Protein AF-A0A1C6G6H5-F1 (afdb_monomer)

Mean predicted aligned error: 4.64 Å

Structure (mmCIF, N/CA/C/O backbone):
data_AF-A0A1C6G6H5-F1
#
_entry.id   AF-A0A1C6G6H5-F1
#
loop_
_atom_site.group_PDB
_atom_site.id
_atom_site.type_symbol
_atom_site.label_atom_id
_atom_site.label_alt_id
_atom_site.label_comp_id
_atom_site.label_asym_id
_atom_site.label_entity_id
_atom_site.label_seq_id
_atom_site.pdbx_PDB_ins_code
_atom_site.Cartn_x
_atom_site.Cartn_y
_atom_site.Cartn_z
_atom_site.occupancy
_atom_site.B_iso_or_equiv
_atom_site.auth_seq_id
_atom_site.auth_comp_id
_atom_site.auth_asym_id
_atom_site.auth_atom_id
_atom_site.pdbx_PDB_model_num
ATOM 1 N N . MET A 1 1 ? 4.194 -2.066 -32.440 1.00 45.31 1 MET A N 1
ATOM 2 C CA . MET A 1 1 ? 4.220 -2.736 -31.124 1.00 45.31 1 MET A CA 1
ATOM 3 C C . MET A 1 1 ? 4.953 -1.819 -30.165 1.00 45.31 1 MET A C 1
ATOM 5 O O . MET A 1 1 ? 6.140 -1.583 -30.357 1.00 45.31 1 MET A O 1
ATOM 9 N N . GLU A 1 2 ? 4.248 -1.225 -29.212 1.00 65.50 2 GLU A N 1
ATOM 10 C CA . GLU A 1 2 ? 4.870 -0.386 -28.190 1.00 65.50 2 GLU A CA 1
ATOM 11 C C . GLU A 1 2 ? 5.571 -1.285 -27.162 1.00 65.50 2 GLU A C 1
ATOM 13 O O . GLU A 1 2 ? 4.954 -2.182 -26.584 1.00 65.50 2 GLU A O 1
ATOM 18 N N . HIS A 1 3 ? 6.881 -1.111 -26.993 1.00 72.50 3 HIS A N 1
ATOM 19 C CA . HIS A 1 3 ? 7.668 -1.896 -26.045 1.00 72.50 3 HIS A CA 1
ATOM 20 C C . HIS A 1 3 ? 7.577 -1.234 -24.668 1.00 72.50 3 HIS A C 1
ATOM 22 O O . HIS A 1 3 ? 8.148 -0.161 -24.463 1.00 72.50 3 HIS A O 1
ATOM 28 N N . ARG A 1 4 ? 6.879 -1.866 -23.713 1.00 76.94 4 ARG A N 1
ATOM 29 C CA . ARG A 1 4 ? 6.895 -1.418 -22.311 1.00 76.94 4 ARG A CA 1
ATOM 30 C C . ARG A 1 4 ? 8.317 -1.545 -21.767 1.00 76.94 4 ARG A C 1
ATOM 32 O O . ARG A 1 4 ? 8.892 -2.633 -21.803 1.00 76.94 4 ARG A O 1
ATOM 39 N N . ARG A 1 5 ? 8.880 -0.438 -21.282 1.00 85.88 5 ARG A N 1
ATOM 40 C CA . ARG A 1 5 ? 10.222 -0.401 -20.685 1.00 85.88 5 ARG A CA 1
ATOM 41 C C . ARG A 1 5 ? 10.137 -0.641 -19.174 1.00 85.88 5 ARG A C 1
ATOM 43 O O . ARG A 1 5 ? 9.203 -0.122 -18.559 1.00 85.88 5 ARG A O 1
ATOM 50 N N . PRO A 1 6 ? 11.080 -1.392 -18.577 1.00 87.06 6 PRO A N 1
ATOM 51 C CA . PRO A 1 6 ? 11.155 -1.525 -17.127 1.00 87.06 6 PRO A CA 1
ATOM 52 C C . PRO A 1 6 ? 11.360 -0.159 -16.464 1.00 87.06 6 PRO A C 1
ATOM 54 O O . PRO A 1 6 ? 12.134 0.663 -16.949 1.00 87.06 6 PRO A O 1
ATOM 57 N N . GLN A 1 7 ? 10.646 0.0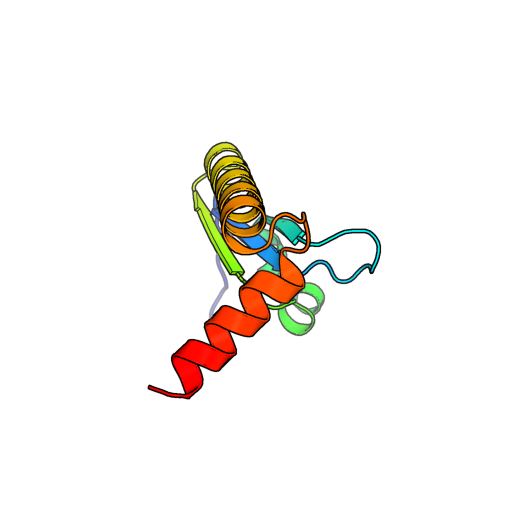55 -15.362 1.00 89.56 7 GLN A N 1
ATOM 58 C CA . GLN A 1 7 ? 10.760 1.199 -14.466 1.00 89.56 7 GLN A CA 1
ATOM 59 C C . GLN A 1 7 ? 11.356 0.702 -13.149 1.00 89.56 7 GLN A C 1
ATOM 61 O O . GLN A 1 7 ? 10.678 0.071 -12.334 1.00 89.56 7 GLN A O 1
ATOM 66 N N . TYR A 1 8 ? 12.655 0.926 -12.973 1.00 89.19 8 TYR A N 1
ATOM 67 C CA . TYR A 1 8 ? 13.354 0.602 -11.733 1.00 89.19 8 TYR A CA 1
ATOM 68 C C . TYR A 1 8 ? 13.053 1.646 -10.668 1.00 89.19 8 TYR A C 1
ATOM 70 O O . TYR A 1 8 ? 12.713 2.778 -10.989 1.00 89.19 8 TYR A O 1
ATOM 78 N N . GLU A 1 9 ? 13.139 1.230 -9.406 1.00 93.81 9 GLU A N 1
ATOM 79 C CA . GLU A 1 9 ? 12.896 2.082 -8.236 1.00 93.81 9 GLU A CA 1
ATOM 80 C C . GLU A 1 9 ? 11.482 2.667 -8.138 1.00 93.81 9 GLU A C 1
ATOM 82 O O . GLU A 1 9 ? 11.180 3.324 -7.160 1.00 93.81 9 GLU A O 1
ATOM 87 N N . VAL A 1 10 ? 10.569 2.369 -9.060 1.00 96.50 10 VAL A N 1
ATOM 88 C CA . VAL A 1 10 ? 9.165 2.770 -8.940 1.00 96.50 10 VAL A CA 1
ATOM 89 C C . VAL A 1 10 ? 8.367 1.657 -8.268 1.00 96.50 10 VAL A C 1
ATOM 91 O O . VAL A 1 10 ? 8.395 0.500 -8.704 1.00 96.50 10 VAL A O 1
ATOM 94 N N . TYR A 1 11 ? 7.621 2.017 -7.229 1.00 97.81 11 TYR A N 1
ATOM 95 C CA . TYR A 1 11 ? 6.761 1.124 -6.462 1.00 97.81 11 TYR A CA 1
ATOM 96 C C . TYR A 1 11 ? 5.312 1.595 -6.532 1.00 97.81 11 TYR A C 1
ATOM 98 O O . TYR A 1 11 ? 5.027 2.790 -6.526 1.00 97.81 11 TYR A O 1
ATOM 106 N N . LEU A 1 12 ? 4.396 0.638 -6.607 1.00 97.19 12 LEU A N 1
ATOM 107 C CA . LEU A 1 12 ? 2.957 0.842 -6.589 1.00 97.19 12 LEU A CA 1
ATOM 108 C C . LEU A 1 12 ? 2.424 0.342 -5.253 1.00 97.19 12 LEU A C 1
ATOM 110 O O . LEU A 1 12 ? 2.760 -0.764 -4.823 1.00 97.19 12 LEU A O 1
ATOM 114 N N . ILE A 1 13 ? 1.576 1.146 -4.627 1.00 97.81 13 ILE A N 1
ATOM 115 C CA . ILE A 1 13 ? 0.786 0.753 -3.469 1.00 97.81 13 ILE A CA 1
ATOM 116 C C . ILE A 1 13 ? -0.585 0.361 -4.001 1.00 97.81 13 ILE A C 1
ATOM 118 O O . ILE A 1 13 ? -1.262 1.165 -4.639 1.00 97.81 13 ILE A O 1
ATOM 122 N N . THR A 1 14 ? -0.978 -0.883 -3.765 1.00 96.94 14 THR A N 1
ATOM 123 C CA . THR A 1 14 ? -2.230 -1.454 -4.272 1.00 96.94 14 THR A CA 1
ATOM 124 C C . THR A 1 14 ? -3.078 -1.996 -3.133 1.00 96.94 14 THR A C 1
ATOM 126 O O . THR A 1 14 ? -2.546 -2.308 -2.066 1.00 96.94 14 THR A O 1
ATOM 129 N N . LEU A 1 15 ? -4.386 -2.142 -3.350 1.00 96.19 15 LEU A N 1
ATOM 130 C CA . LEU A 1 15 ? -5.206 -2.958 -2.455 1.00 96.19 15 LEU A CA 1
ATOM 131 C C . LEU A 1 15 ? -4.734 -4.411 -2.513 1.00 96.19 15 LEU A C 1
ATOM 133 O O . LEU A 1 15 ? -4.600 -4.985 -3.593 1.00 96.19 15 LEU A O 1
ATOM 137 N N . ALA A 1 16 ? -4.528 -5.030 -1.352 1.00 94.94 16 ALA A N 1
ATOM 138 C CA . ALA A 1 16 ? -4.148 -6.436 -1.324 1.00 94.94 16 ALA A CA 1
ATOM 139 C C . ALA A 1 16 ? -5.283 -7.311 -1.892 1.00 94.94 16 ALA A C 1
ATOM 141 O O . ALA A 1 16 ? -6.468 -7.014 -1.702 1.00 94.94 16 ALA A O 1
ATOM 142 N N . GLN A 1 17 ? -4.951 -8.411 -2.567 1.00 90.25 17 GLN A N 1
ATOM 143 C CA . GLN A 1 17 ? -5.981 -9.352 -3.052 1.00 90.25 17 GLN A CA 1
ATOM 144 C C . GLN A 1 17 ? -6.374 -10.382 -1.996 1.00 90.25 17 GLN A C 1
ATOM 146 O O . GLN A 1 17 ? -7.455 -10.965 -2.057 1.00 90.25 17 GLN A O 1
ATOM 151 N N . ASN A 1 18 ? -5.491 -10.612 -1.029 1.00 90.69 18 ASN A N 1
ATOM 152 C CA . ASN A 1 18 ? -5.755 -11.491 0.097 1.00 90.69 18 ASN A CA 1
ATOM 153 C C . ASN A 1 18 ? -6.519 -10.728 1.202 1.00 90.69 18 ASN A C 1
ATOM 155 O O . ASN A 1 18 ? -6.311 -9.522 1.363 1.00 90.69 18 ASN A O 1
ATOM 159 N N . PRO A 1 19 ? -7.399 -11.407 1.958 1.00 88.12 19 PRO A N 1
ATOM 160 C CA . PRO A 1 19 ? -8.216 -10.769 2.990 1.00 88.12 19 PRO A CA 1
ATOM 161 C C . PRO A 1 19 ? -7.431 -10.409 4.260 1.00 88.12 19 PRO A C 1
ATOM 163 O O . PRO A 1 19 ? -7.895 -9.583 5.039 1.00 88.12 19 PRO A O 1
ATOM 166 N N . GLU A 1 20 ? -6.269 -11.027 4.485 1.00 92.50 20 GLU A N 1
ATOM 167 C CA . GLU A 1 20 ? -5.452 -10.807 5.686 1.00 92.50 20 GLU A CA 1
ATOM 168 C C 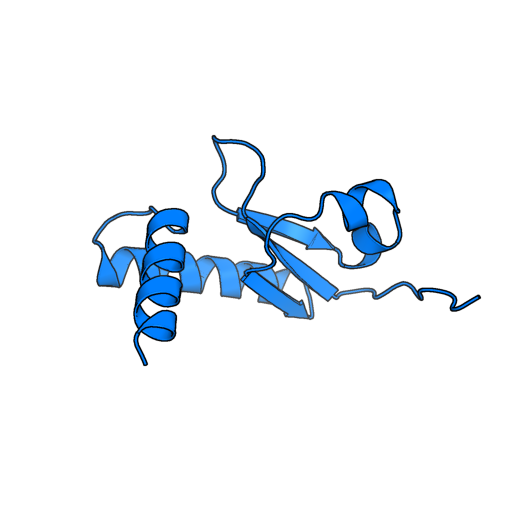. GLU A 1 20 ? -4.734 -9.455 5.645 1.00 92.50 20 GLU A C 1
ATOM 170 O O . GLU A 1 20 ? -4.625 -8.766 6.659 1.00 92.50 20 GLU A O 1
ATOM 175 N N . ASN A 1 21 ? -4.282 -9.051 4.457 1.00 94.88 21 ASN A N 1
ATOM 176 C CA . ASN A 1 21 ? -3.598 -7.788 4.240 1.00 94.88 21 ASN A CA 1
ATOM 177 C C . ASN A 1 21 ? -4.555 -6.716 3.713 1.00 94.88 21 ASN A C 1
ATOM 179 O O . ASN A 1 21 ? -5.557 -6.980 3.044 1.00 94.88 21 ASN A O 1
ATOM 183 N N . GLN A 1 22 ? -4.218 -5.458 3.981 1.00 95.50 22 GLN A N 1
ATOM 184 C CA . GLN A 1 22 ? -4.973 -4.313 3.467 1.00 95.50 22 GLN A CA 1
ATOM 185 C C . GLN A 1 22 ? -4.357 -3.734 2.196 1.00 95.50 22 GLN A C 1
ATOM 187 O O . GLN A 1 22 ? -5.082 -3.438 1.247 1.00 95.50 22 GLN A O 1
ATOM 192 N N . LEU A 1 23 ? -3.027 -3.636 2.162 1.00 97.12 23 LEU A N 1
ATOM 193 C CA . LEU A 1 23 ? -2.256 -3.062 1.065 1.00 97.12 23 LEU A CA 1
ATOM 194 C C . LEU A 1 23 ? -1.101 -3.986 0.673 1.00 97.12 23 LEU A C 1
ATOM 196 O O . LEU A 1 23 ? -0.589 -4.737 1.503 1.00 97.12 23 LEU A O 1
ATOM 200 N N . GLU A 1 24 ? -0.664 -3.882 -0.577 1.00 96.31 24 GLU A N 1
ATOM 201 C CA . GLU A 1 24 ? 0.540 -4.523 -1.105 1.00 96.31 24 GLU A CA 1
ATOM 202 C C . GLU A 1 24 ? 1.434 -3.476 -1.783 1.00 96.31 24 GLU A C 1
ATOM 204 O O . GLU A 1 24 ? 0.956 -2.671 -2.587 1.00 96.31 24 GLU A O 1
ATOM 209 N N . ILE A 1 25 ? 2.736 -3.507 -1.475 1.00 97.00 25 ILE A N 1
ATOM 210 C CA . ILE A 1 25 ? 3.761 -2.730 -2.181 1.00 97.00 25 ILE A CA 1
ATOM 211 C C . ILE A 1 25 ? 4.378 -3.634 -3.247 1.00 97.00 25 ILE A C 1
ATOM 213 O O . ILE A 1 25 ? 5.037 -4.623 -2.926 1.00 97.00 25 ILE A O 1
ATOM 217 N N . ILE A 1 26 ? 4.199 -3.281 -4.516 1.00 95.50 26 ILE A N 1
ATOM 218 C CA . ILE A 1 26 ? 4.734 -4.039 -5.650 1.00 95.50 26 ILE A CA 1
ATOM 219 C C . ILE A 1 26 ? 5.606 -3.147 -6.527 1.00 95.50 26 ILE A C 1
ATOM 221 O O . ILE A 1 26 ? 5.311 -1.977 -6.744 1.00 95.50 26 ILE A O 1
ATOM 225 N N . GLY A 1 27 ? 6.698 -3.686 -7.064 1.00 96.12 27 GLY A N 1
ATOM 226 C CA . GLY A 1 27 ? 7.516 -2.946 -8.028 1.00 96.12 27 GLY A CA 1
ATOM 227 C C . GLY A 1 27 ? 6.758 -2.730 -9.342 1.00 96.12 27 GLY A C 1
ATOM 228 O O . GLY A 1 27 ? 6.163 -3.672 -9.870 1.00 96.12 27 GL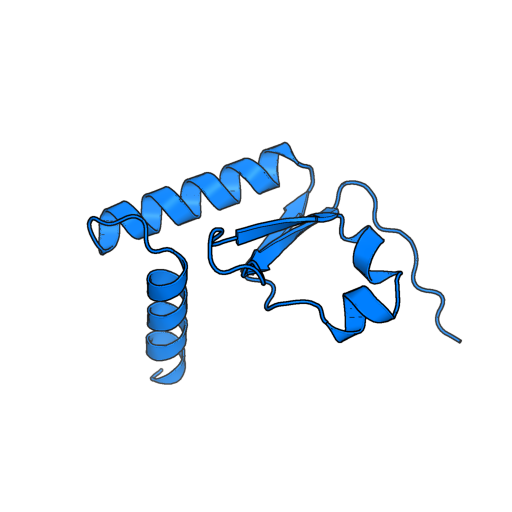Y A O 1
ATOM 229 N N . ALA A 1 28 ? 6.838 -1.534 -9.927 1.00 95.12 28 ALA A N 1
ATOM 230 C CA . ALA A 1 28 ? 6.167 -1.203 -11.190 1.00 95.12 28 ALA A CA 1
ATOM 231 C C . ALA A 1 28 ? 6.591 -2.128 -12.346 1.00 95.12 28 ALA A C 1
ATOM 233 O O . ALA A 1 28 ? 5.802 -2.420 -13.245 1.00 95.12 28 ALA A O 1
ATOM 234 N N . ASN A 1 29 ? 7.806 -2.681 -12.280 1.00 93.75 29 ASN A N 1
ATOM 235 C CA . ASN A 1 29 ? 8.298 -3.705 -13.204 1.00 93.75 29 ASN A CA 1
ATOM 236 C C . ASN A 1 29 ? 7.404 -4.948 -13.297 1.00 93.75 29 ASN A C 1
ATOM 238 O O . ASN A 1 29 ? 7.371 -5.594 -14.345 1.00 93.75 29 ASN A O 1
ATOM 242 N N . GLN A 1 30 ? 6.645 -5.283 -12.249 1.00 92.94 30 GLN A N 1
ATOM 243 C CA . GLN A 1 30 ? 5.715 -6.412 -12.297 1.00 92.94 30 GLN A CA 1
ATOM 244 C C . GLN A 1 30 ? 4.610 -6.202 -13.350 1.00 92.94 30 GLN A C 1
ATOM 246 O O . GLN A 1 30 ? 4.127 -7.172 -13.930 1.00 92.94 30 GLN A O 1
ATOM 251 N N . MET A 1 31 ? 4.292 -4.952 -13.711 1.00 93.12 31 MET A N 1
ATOM 252 C CA . MET A 1 31 ? 3.319 -4.609 -14.762 1.00 93.12 31 MET A CA 1
ATOM 253 C C . MET A 1 31 ? 3.784 -4.947 -16.187 1.00 93.12 31 MET A C 1
ATOM 255 O O . MET A 1 31 ? 2.997 -4.890 -17.141 1.00 93.12 31 MET A O 1
ATOM 259 N N . LEU A 1 32 ? 5.051 -5.339 -16.359 1.00 92.00 32 LEU A N 1
ATOM 260 C CA . LEU A 1 32 ? 5.530 -5.936 -17.606 1.00 92.00 32 LEU A CA 1
ATOM 261 C C . LEU A 1 32 ? 4.937 -7.335 -17.825 1.00 92.00 32 LEU A C 1
ATOM 263 O O . LEU A 1 32 ? 4.749 -7.757 -18.968 1.00 92.00 32 LEU A O 1
ATOM 267 N N . GLN A 1 33 ? 4.596 -8.050 -16.749 1.00 90.94 33 GLN A N 1
ATOM 268 C CA . GLN A 1 33 ? 3.946 -9.350 -16.843 1.00 90.94 33 GLN A CA 1
ATOM 269 C C . GLN A 1 33 ? 2.464 -9.166 -17.182 1.00 90.94 33 GLN A C 1
ATOM 271 O O . GLN A 1 33 ? 1.697 -8.573 -16.424 1.00 90.94 33 GLN A O 1
ATOM 276 N N . LYS A 1 34 ? 2.029 -9.720 -18.323 1.00 90.75 34 LYS A N 1
ATOM 277 C CA . LYS A 1 34 ? 0.652 -9.555 -18.828 1.00 90.75 34 LYS A CA 1
ATOM 278 C C . LYS A 1 34 ? -0.415 -9.970 -17.812 1.00 90.75 34 LYS A C 1
ATOM 280 O O . LYS A 1 34 ? -1.444 -9.310 -17.723 1.00 90.75 34 LYS A O 1
ATOM 285 N N . THR A 1 35 ? -0.185 -11.054 -17.073 1.00 92.50 35 THR A N 1
ATOM 286 C CA . THR A 1 35 ? -1.139 -11.558 -16.076 1.00 92.50 35 THR A CA 1
ATOM 287 C C . THR A 1 35 ? -1.274 -10.605 -14.897 1.00 92.50 35 THR A C 1
ATOM 289 O O . THR A 1 35 ? -2.398 -10.309 -14.507 1.00 92.50 35 THR A O 1
ATOM 292 N N . VAL A 1 36 ? -0.154 -10.088 -14.381 1.00 90.56 36 VAL A N 1
ATOM 293 C CA . VAL A 1 36 ? -0.150 -9.112 -13.283 1.00 90.56 36 VAL A CA 1
ATOM 294 C C . VAL A 1 36 ? -0.832 -7.826 -13.728 1.00 90.56 36 VAL A C 1
ATOM 296 O O . VAL A 1 36 ? -1.746 -7.377 -13.060 1.00 90.56 36 VAL A O 1
ATOM 299 N N . TYR A 1 37 ? -0.491 -7.297 -14.907 1.00 91.75 37 TYR A N 1
ATOM 300 C CA . TYR A 1 37 ? -1.141 -6.099 -15.449 1.00 91.75 37 TYR A CA 1
ATOM 301 C C . TYR A 1 37 ? -2.664 -6.256 -15.587 1.00 91.75 37 TYR A C 1
ATOM 303 O O . TYR A 1 37 ? -3.416 -5.352 -15.246 1.00 91.75 37 TYR A O 1
ATOM 311 N N . ARG A 1 38 ? -3.137 -7.413 -16.072 1.00 92.38 38 ARG A N 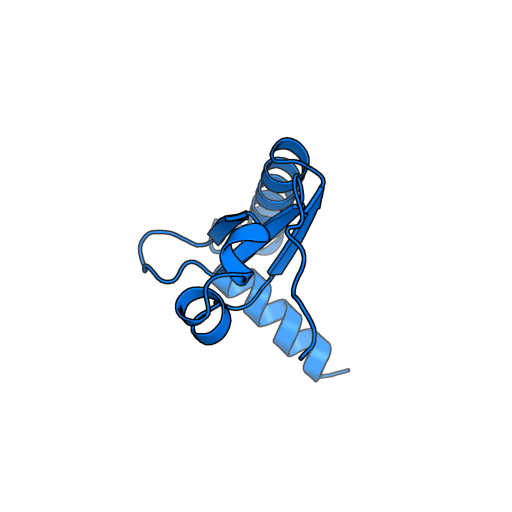1
ATOM 312 C CA . ARG A 1 38 ? -4.576 -7.686 -16.242 1.00 92.38 38 ARG A CA 1
ATOM 313 C C . ARG A 1 38 ? -5.324 -7.907 -14.928 1.00 92.38 38 ARG A C 1
ATOM 315 O O . ARG A 1 38 ? -6.539 -7.768 -14.913 1.00 92.38 38 ARG A O 1
ATOM 322 N N . ARG A 1 39 ? -4.622 -8.324 -13.875 1.00 91.88 39 ARG A N 1
ATOM 323 C CA . ARG A 1 39 ? -5.178 -8.613 -12.545 1.00 91.88 39 ARG A CA 1
ATOM 324 C C . ARG A 1 39 ? -4.681 -7.622 -11.497 1.00 91.88 39 ARG A C 1
ATOM 326 O O . ARG A 1 39 ? -4.706 -7.939 -10.311 1.00 91.88 39 ARG A O 1
ATOM 333 N N . CYS A 1 40 ? -4.164 -6.477 -11.937 1.00 92.06 40 CYS A N 1
ATOM 334 C CA . CYS A 1 40 ? -3.629 -5.469 -11.045 1.00 92.06 40 CYS A CA 1
ATOM 335 C C . CYS A 1 40 ? -4.793 -4.962 -10.194 1.00 92.06 40 CYS A C 1
ATOM 337 O O . CYS A 1 40 ? -5.786 -4.508 -10.771 1.00 92.06 40 CYS A O 1
ATOM 339 N N . PRO A 1 41 ? -4.704 -5.059 -8.859 1.00 92.38 41 PRO A N 1
ATOM 340 C CA . PRO A 1 41 ? -5.684 -4.428 -7.998 1.00 92.38 41 PRO A CA 1
ATOM 341 C C . PRO A 1 41 ? -5.652 -2.918 -8.192 1.00 92.38 41 PRO A C 1
ATOM 343 O O . PRO A 1 41 ? -4.757 -2.365 -8.840 1.00 92.38 41 PRO A O 1
ATOM 346 N N . GLU A 1 42 ? -6.624 -2.255 -7.589 1.00 92.88 42 GLU A N 1
ATOM 347 C CA . GLU A 1 42 ? -6.665 -0.805 -7.558 1.00 92.88 42 GLU A CA 1
ATOM 348 C C . GLU A 1 42 ? -5.353 -0.229 -7.006 1.00 92.88 42 GLU A C 1
ATOM 350 O O . GLU A 1 42 ? -4.860 -0.658 -5.957 1.00 92.88 42 GLU A O 1
ATOM 355 N N . ILE A 1 43 ? -4.779 0.719 -7.752 1.00 95.31 43 ILE A N 1
ATOM 356 C CA . ILE A 1 43 ? -3.557 1.426 -7.377 1.00 95.31 43 ILE A CA 1
ATOM 357 C C . ILE A 1 43 ? -3.969 2.639 -6.549 1.00 95.31 43 ILE A C 1
ATOM 359 O O . ILE A 1 43 ? -4.619 3.547 -7.055 1.00 95.31 43 ILE A O 1
ATOM 363 N N . ILE A 1 44 ? -3.552 2.646 -5.289 1.00 95.44 44 ILE A N 1
ATOM 364 C CA . ILE A 1 44 ? -3.836 3.706 -4.317 1.00 95.44 44 ILE A CA 1
ATOM 365 C C . ILE A 1 44 ? -2.722 4.757 -4.308 1.00 95.44 44 ILE A C 1
ATOM 367 O O . ILE A 1 44 ? -2.948 5.913 -3.965 1.00 95.44 44 ILE A O 1
ATOM 371 N N . GLY A 1 45 ? -1.504 4.373 -4.692 1.00 95.81 45 GLY A N 1
ATOM 372 C CA . GLY A 1 45 ? -0.374 5.290 -4.717 1.00 95.81 45 GLY A CA 1
ATOM 373 C C . GLY A 1 45 ? 0.795 4.793 -5.552 1.00 95.81 45 GLY A C 1
ATOM 374 O O . GLY A 1 45 ? 0.888 3.618 -5.912 1.00 95.81 45 GLY A O 1
ATOM 375 N N . ILE A 1 46 ? 1.710 5.715 -5.830 1.00 97.12 46 ILE A N 1
ATOM 376 C CA . ILE A 1 46 ? 2.980 5.480 -6.514 1.00 97.12 46 ILE A CA 1
ATOM 377 C C . ILE A 1 46 ? 4.095 6.152 -5.714 1.00 97.12 46 ILE A C 1
ATOM 379 O O . ILE A 1 46 ? 3.881 7.215 -5.139 1.00 97.12 46 ILE A O 1
ATOM 383 N N . ALA A 1 47 ? 5.266 5.527 -5.671 1.00 97.56 47 ALA A N 1
ATOM 384 C CA . ALA A 1 47 ? 6.421 6.031 -4.942 1.00 97.56 47 ALA A CA 1
ATOM 385 C C . ALA A 1 47 ? 7.728 5.747 -5.691 1.00 97.56 47 ALA A C 1
ATOM 387 O O . ALA A 1 47 ? 7.864 4.727 -6.376 1.00 97.56 47 ALA A O 1
ATOM 388 N N . CYS A 1 48 ? 8.693 6.647 -5.533 1.00 96.50 48 CYS A N 1
ATOM 389 C CA . CYS A 1 48 ? 10.073 6.524 -5.965 1.00 96.50 48 CYS A CA 1
ATOM 390 C C . CYS A 1 48 ? 10.932 6.002 -4.802 1.00 96.50 48 CYS A C 1
ATOM 392 O O . CYS A 1 48 ? 11.278 6.689 -3.844 1.00 96.50 48 CYS A O 1
ATOM 394 N N . GLY A 1 49 ? 11.299 4.736 -4.895 1.00 96.50 49 GLY A N 1
ATOM 395 C CA . GLY A 1 49 ? 12.050 4.011 -3.892 1.00 96.50 49 GLY A CA 1
ATOM 396 C C . GLY A 1 49 ? 11.142 3.329 -2.874 1.00 96.50 49 GLY A C 1
ATOM 397 O O . GLY A 1 49 ? 10.014 3.733 -2.596 1.00 96.50 49 GLY A O 1
ATOM 398 N N . TYR A 1 50 ? 11.663 2.254 -2.288 1.00 96.56 50 TYR A N 1
ATOM 399 C CA . TYR A 1 50 ? 10.910 1.466 -1.315 1.00 96.56 50 TYR A CA 1
ATOM 400 C C . TYR A 1 50 ? 10.666 2.239 -0.010 1.00 96.56 50 TYR A C 1
ATOM 402 O O . TYR A 1 50 ? 9.625 2.081 0.618 1.00 96.56 50 TYR A O 1
ATOM 410 N N . GLY A 1 51 ? 11.603 3.112 0.382 1.00 98.00 51 GLY A N 1
ATOM 411 C CA . GLY A 1 51 ? 11.460 3.955 1.572 1.00 98.00 51 GLY A CA 1
ATOM 412 C C . GLY A 1 51 ? 10.287 4.932 1.470 1.00 98.00 51 GLY A C 1
ATOM 413 O O . GLY A 1 51 ? 9.502 5.033 2.408 1.00 98.00 51 GLY A O 1
ATOM 414 N N . GLU A 1 52 ? 10.118 5.588 0.318 1.00 97.81 52 GLU A N 1
ATOM 415 C CA . GLU A 1 52 ? 8.964 6.463 0.079 1.00 97.81 52 GLU A CA 1
ATOM 416 C C . GLU A 1 52 ? 7.656 5.659 0.063 1.00 97.81 52 GLU A C 1
ATOM 418 O O . GLU A 1 52 ? 6.661 6.088 0.643 1.00 97.81 52 GLU A O 1
ATOM 423 N N . ALA A 1 53 ? 7.667 4.447 -0.504 1.00 98.19 53 ALA A N 1
ATOM 424 C CA . ALA A 1 53 ? 6.498 3.569 -0.481 1.00 98.19 53 ALA A CA 1
ATOM 425 C C . ALA A 1 53 ? 6.073 3.199 0.953 1.00 98.19 53 ALA A C 1
ATOM 427 O O . ALA A 1 53 ? 4.884 3.220 1.273 1.00 98.19 53 ALA A O 1
ATOM 428 N N . LEU A 1 54 ? 7.036 2.889 1.829 1.00 98.19 54 LEU A N 1
ATOM 429 C CA . LEU A 1 54 ? 6.771 2.618 3.245 1.00 98.19 54 LEU A CA 1
ATOM 430 C C . LEU A 1 54 ? 6.214 3.843 3.970 1.00 98.19 54 LEU A C 1
ATOM 432 O O . LEU A 1 54 ? 5.281 3.714 4.762 1.00 98.19 54 LEU A O 1
ATOM 436 N N . GLU A 1 55 ? 6.770 5.020 3.698 1.00 98.25 55 GLU A N 1
ATOM 437 C CA . GLU A 1 55 ? 6.309 6.267 4.300 1.00 98.25 55 GLU A CA 1
ATOM 438 C C . GLU A 1 55 ? 4.871 6.596 3.870 1.00 98.25 55 GLU A C 1
ATOM 440 O O . GLU A 1 55 ? 4.050 6.955 4.713 1.00 98.25 55 GLU A O 1
ATOM 445 N N . LEU A 1 56 ? 4.516 6.363 2.603 1.00 97.56 56 LEU A N 1
ATOM 446 C CA . LEU A 1 56 ? 3.143 6.516 2.114 1.00 97.56 56 LEU A CA 1
ATOM 447 C C . LEU A 1 56 ? 2.175 5.567 2.839 1.00 97.56 56 LEU A C 1
ATOM 449 O O . LEU A 1 56 ? 1.110 5.986 3.296 1.00 97.56 56 LEU A O 1
ATOM 453 N N . VAL A 1 57 ? 2.556 4.298 3.022 1.00 97.75 57 VAL A N 1
ATOM 454 C CA . VAL A 1 57 ? 1.751 3.334 3.795 1.00 97.75 57 VAL A CA 1
ATOM 455 C C . VAL A 1 57 ? 1.604 3.771 5.256 1.00 97.75 57 VAL A C 1
ATOM 457 O O . VAL A 1 57 ? 0.508 3.690 5.816 1.00 97.75 57 VAL A O 1
ATOM 460 N N . ARG A 1 58 ? 2.676 4.282 5.876 1.00 97.94 58 ARG A N 1
ATOM 461 C CA . ARG A 1 58 ? 2.643 4.816 7.245 1.00 97.94 58 ARG A CA 1
A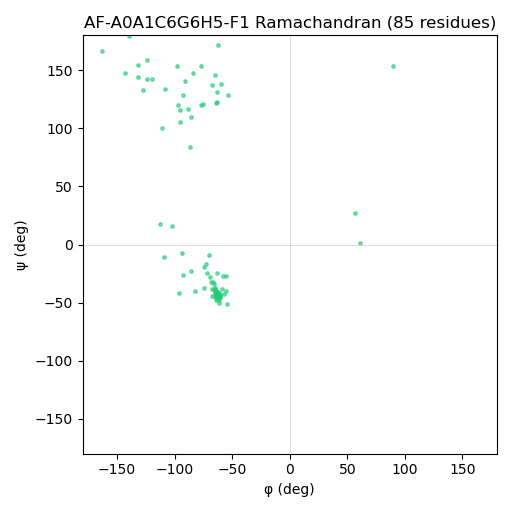TOM 462 C C . ARG A 1 58 ? 1.663 5.985 7.360 1.00 97.94 58 ARG A C 1
ATOM 464 O O . ARG A 1 58 ? 0.866 6.016 8.297 1.00 97.94 58 ARG A O 1
ATOM 471 N N . GLN A 1 59 ? 1.695 6.916 6.409 1.00 97.25 59 GLN A N 1
ATOM 472 C CA . GLN A 1 59 ? 0.795 8.070 6.373 1.00 97.25 59 GLN A CA 1
ATOM 473 C C . GLN A 1 59 ? -0.668 7.653 6.190 1.00 97.25 59 GLN A C 1
ATOM 475 O O . GLN A 1 59 ? -1.532 8.168 6.898 1.00 97.25 59 GLN A O 1
ATOM 480 N N . LEU A 1 60 ? -0.950 6.674 5.322 1.00 96.75 60 LEU A N 1
ATOM 481 C CA . LEU A 1 60 ? -2.296 6.110 5.162 1.00 96.75 60 LEU A CA 1
ATOM 482 C C . LEU A 1 60 ? -2.815 5.482 6.460 1.00 96.75 60 LEU A C 1
ATOM 484 O O . LEU A 1 60 ? -3.955 5.735 6.859 1.00 96.75 60 LEU A O 1
ATOM 488 N N . ALA A 1 61 ? -1.982 4.696 7.144 1.00 96.88 61 ALA A N 1
ATOM 489 C CA . ALA A 1 61 ? -2.340 4.103 8.429 1.00 96.88 61 ALA A CA 1
ATOM 490 C C . ALA A 1 61 ? -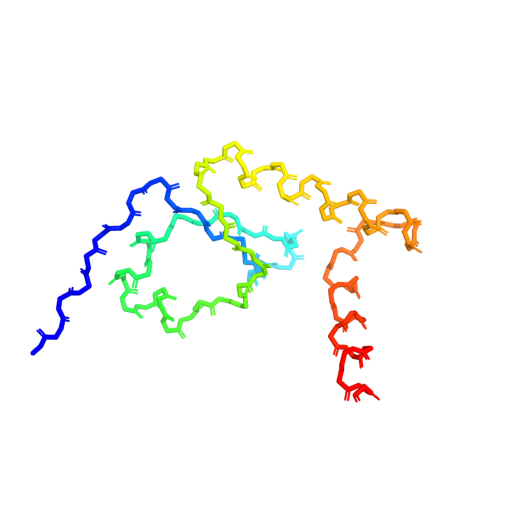2.599 5.181 9.499 1.00 96.88 61 ALA A C 1
ATOM 492 O O . ALA A 1 61 ? -3.576 5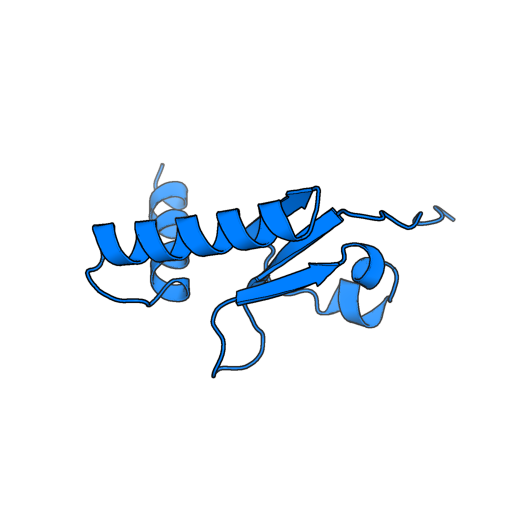.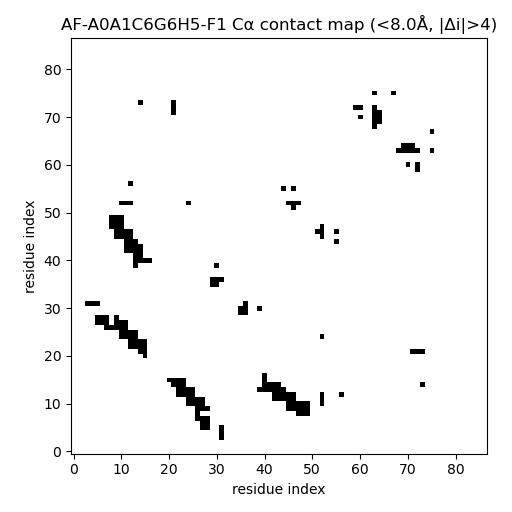102 10.245 1.00 96.88 61 ALA A O 1
ATOM 493 N N . GLU A 1 62 ? -1.765 6.222 9.545 1.00 97.88 62 GLU A N 1
ATOM 494 C CA . GLU A 1 62 ? -1.924 7.343 10.471 1.00 97.88 62 GLU A CA 1
ATOM 495 C C . GLU A 1 62 ? -3.209 8.143 10.198 1.00 97.88 62 GLU A C 1
ATOM 497 O O . GLU A 1 62 ? -3.947 8.452 11.137 1.00 97.88 62 GLU A O 1
ATOM 502 N N . ALA A 1 63 ? -3.511 8.449 8.934 1.00 95.81 63 ALA A N 1
ATOM 503 C CA . ALA A 1 63 ? -4.728 9.154 8.530 1.00 95.81 63 ALA A CA 1
ATOM 504 C C . ALA A 1 63 ? -5.990 8.351 8.883 1.00 95.81 63 ALA A C 1
ATOM 506 O O . ALA A 1 63 ? -6.905 8.876 9.527 1.00 95.81 63 ALA A O 1
ATOM 507 N N . THR A 1 64 ? -5.982 7.055 8.562 1.00 97.00 64 THR A N 1
ATOM 508 C CA . THR A 1 64 ? -7.046 6.103 8.912 1.00 97.00 64 THR A CA 1
ATOM 509 C C . THR A 1 64 ? -7.310 6.124 10.413 1.00 97.00 64 THR A C 1
ATOM 511 O O . THR A 1 64 ? -8.442 6.344 10.855 1.00 97.00 64 THR A O 1
ATOM 514 N N . TYR A 1 65 ? -6.254 5.988 11.217 1.00 96.94 65 TYR A N 1
ATOM 515 C CA . TYR A 1 65 ? -6.384 5.982 12.667 1.00 96.94 65 TYR A CA 1
ATOM 516 C C . TYR A 1 65 ? -6.873 7.324 13.216 1.00 96.94 65 TYR A C 1
ATOM 518 O O . TYR A 1 65 ? -7.741 7.360 14.091 1.00 96.94 65 TYR A O 1
ATOM 526 N N . LYS A 1 66 ? -6.375 8.450 12.693 1.00 96.25 66 LYS A N 1
ATOM 527 C CA . LYS A 1 66 ? -6.813 9.784 13.124 1.00 96.25 66 LYS A CA 1
ATOM 528 C C . LYS A 1 66 ? -8.305 9.999 12.885 1.00 96.25 66 LYS A C 1
ATOM 530 O O . LYS A 1 66 ? -8.968 10.488 13.806 1.00 96.25 66 LYS A O 1
ATOM 535 N N . MET A 1 67 ? -8.814 9.605 11.717 1.00 93.44 67 MET A N 1
ATOM 536 C CA . MET A 1 67 ? -10.205 9.835 11.315 1.00 93.44 67 MET A CA 1
ATOM 537 C C . MET A 1 67 ? -11.184 8.805 11.879 1.00 93.44 67 MET A C 1
ATOM 539 O O . MET A 1 67 ? -12.278 9.177 12.294 1.00 93.44 67 MET A O 1
ATOM 543 N N . GLN A 1 68 ? -10.809 7.525 11.924 1.00 93.00 68 GLN A N 1
ATOM 544 C CA . GLN A 1 68 ? -11.735 6.438 12.267 1.00 93.00 68 GLN A CA 1
ATOM 545 C C . GLN A 1 68 ? -11.490 5.798 13.631 1.00 93.00 68 GLN A C 1
ATOM 547 O O . GLN A 1 68 ? -12.319 5.013 14.087 1.00 93.00 68 GLN A O 1
ATOM 552 N N . LYS A 1 69 ? -10.360 6.105 14.282 1.00 94.12 69 LYS A N 1
ATOM 553 C CA . LYS A 1 69 ? -9.909 5.454 15.527 1.00 94.12 69 LYS A CA 1
ATOM 554 C C . LYS A 1 69 ? -9.763 3.930 15.399 1.00 94.12 69 LYS A C 1
ATOM 556 O O . LYS A 1 69 ? -9.875 3.208 16.384 1.00 94.12 69 LYS A O 1
ATOM 561 N N . ASN A 1 70 ? -9.501 3.441 14.188 1.00 94.00 70 ASN A N 1
ATOM 562 C CA . ASN A 1 70 ? -9.238 2.038 13.879 1.00 94.00 70 ASN A CA 1
ATOM 563 C C . ASN A 1 70 ? -8.106 1.932 12.836 1.00 94.00 70 ASN A C 1
ATOM 565 O O . ASN A 1 70 ? -7.558 2.946 12.408 1.00 94.00 70 ASN A O 1
ATOM 569 N N . GLY A 1 71 ? -7.737 0.710 12.454 1.00 92.69 71 GLY A N 1
ATOM 570 C CA . GLY A 1 71 ? -6.721 0.458 11.428 1.00 92.69 71 GLY A CA 1
ATOM 571 C C . GLY A 1 71 ? -7.282 0.060 10.062 1.00 92.69 71 GLY A C 1
ATOM 572 O O . GLY A 1 71 ? -6.529 -0.513 9.288 1.00 92.69 71 GLY A O 1
ATOM 573 N N . ASP A 1 72 ? -8.570 0.275 9.774 1.00 95.69 72 ASP A N 1
ATOM 574 C CA . ASP A 1 72 ? -9.223 -0.192 8.539 1.00 95.69 72 ASP A CA 1
ATOM 575 C C . ASP A 1 72 ? -9.047 0.818 7.390 1.00 95.69 72 ASP A C 1
ATOM 577 O O . ASP A 1 72 ? -9.888 1.681 7.120 1.00 95.69 72 ASP A O 1
ATOM 581 N N . ILE A 1 73 ? -7.901 0.711 6.719 1.00 95.81 73 ILE A N 1
ATOM 582 C CA . ILE A 1 73 ? -7.479 1.550 5.595 1.00 95.81 73 ILE A CA 1
ATOM 583 C C . ILE A 1 73 ? -8.401 1.340 4.389 1.00 95.81 73 ILE A C 1
ATOM 585 O O . ILE A 1 73 ? -8.722 2.300 3.691 1.00 95.81 73 ILE A O 1
ATOM 589 N N . ARG A 1 74 ? -8.872 0.111 4.140 1.00 94.38 74 ARG A N 1
ATOM 590 C CA . ARG A 1 74 ? -9.771 -0.173 3.005 1.00 94.38 74 ARG A CA 1
ATOM 591 C C . ARG A 1 74 ? -11.072 0.609 3.132 1.00 94.38 74 ARG A C 1
ATOM 593 O O . ARG A 1 74 ? -11.498 1.270 2.188 1.00 94.38 74 ARG A O 1
ATOM 600 N N . ARG A 1 75 ? -11.678 0.578 4.321 1.00 93.44 75 ARG A N 1
ATOM 601 C CA . ARG A 1 75 ? -12.889 1.347 4.612 1.00 93.44 75 ARG A CA 1
ATOM 602 C C . ARG A 1 75 ? -12.640 2.851 4.576 1.00 93.44 75 ARG A C 1
ATOM 604 O O . A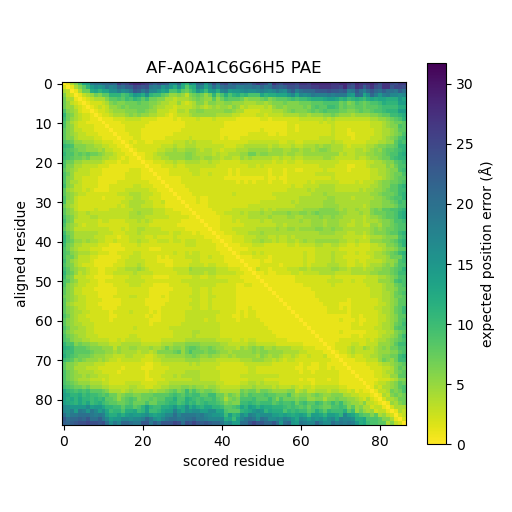RG A 1 75 ? -13.535 3.606 4.207 1.00 93.44 75 ARG A O 1
ATOM 611 N N . TYR A 1 76 ? -11.455 3.296 4.987 1.00 94.44 76 TYR A N 1
ATOM 612 C CA . TYR A 1 76 ? -11.056 4.695 4.880 1.00 94.44 76 TYR A CA 1
ATOM 613 C C . TYR A 1 76 ? -11.006 5.197 3.444 1.00 94.44 76 TYR A C 1
ATOM 615 O O . TYR A 1 76 ? -11.661 6.195 3.150 1.00 94.44 76 TYR A O 1
ATOM 623 N N . LEU A 1 77 ? -10.329 4.477 2.555 1.00 92.50 77 LEU A N 1
ATOM 624 C CA . LEU A 1 77 ? -10.223 4.848 1.146 1.00 92.50 77 LEU A CA 1
ATOM 625 C C . LEU A 1 77 ? -11.589 4.858 0.446 1.00 92.50 77 LEU A C 1
ATOM 627 O O . LEU A 1 77 ? -11.900 5.821 -0.247 1.00 92.50 77 LEU A O 1
ATOM 631 N N . GLY A 1 78 ? -12.439 3.856 0.702 1.00 90.50 78 GLY A N 1
ATOM 632 C CA . GLY A 1 78 ? -13.778 3.795 0.101 1.00 90.50 78 GLY A CA 1
ATOM 633 C C . GLY A 1 78 ? -14.654 5.010 0.435 1.00 90.50 78 GLY A C 1
ATOM 634 O O . GLY A 1 78 ? -15.332 5.538 -0.439 1.00 90.50 78 GLY A O 1
ATOM 635 N N . ARG A 1 79 ? -14.580 5.527 1.671 1.00 87.62 79 ARG A N 1
ATOM 636 C CA . ARG A 1 79 ? -15.323 6.740 2.063 1.00 87.62 79 ARG A CA 1
ATOM 637 C C . ARG A 1 79 ? -14.850 7.991 1.332 1.00 87.62 79 ARG A C 1
ATOM 639 O O . ARG A 1 79 ? -15.670 8.820 0.971 1.00 87.62 79 ARG A O 1
ATOM 646 N N . GLN A 1 80 ? -13.541 8.137 1.123 1.00 81.38 80 GLN A N 1
ATOM 647 C CA . GLN A 1 80 ? -13.005 9.300 0.408 1.00 81.38 80 GLN A CA 1
ATOM 648 C C . GLN A 1 80 ? -13.463 9.318 -1.054 1.00 81.38 80 GLN A C 1
ATOM 650 O O . GLN A 1 80 ? -13.826 10.371 -1.563 1.00 81.38 80 GLN A O 1
ATOM 655 N N . GLN A 1 81 ? -13.532 8.151 -1.697 1.00 78.69 81 GLN A N 1
ATOM 656 C CA . GLN A 1 81 ? -14.032 8.030 -3.068 1.00 78.69 81 GLN A CA 1
ATOM 657 C C . GLN A 1 81 ? -15.534 8.341 -3.174 1.00 78.69 81 GLN A C 1
ATOM 659 O O . GLN A 1 81 ? -15.969 8.968 -4.140 1.00 78.69 81 GLN A O 1
ATOM 664 N N . GLU A 1 82 ? -16.334 7.932 -2.185 1.00 76.81 82 GLU A N 1
ATOM 665 C CA . GLU A 1 82 ? -17.760 8.283 -2.101 1.00 76.81 82 GLU A CA 1
ATOM 666 C C . GLU A 1 82 ? -17.962 9.797 -1.926 1.00 76.81 82 GLU A C 1
ATOM 668 O O . GLU A 1 82 ? -18.793 10.387 -2.620 1.00 76.81 82 GLU A O 1
ATOM 673 N N . ASP A 1 83 ? -17.176 10.429 -1.050 1.00 73.69 83 ASP A N 1
ATOM 674 C CA . ASP A 1 83 ? -17.220 11.875 -0.812 1.00 73.69 83 ASP A CA 1
ATOM 675 C C . ASP A 1 83 ? -16.820 12.670 -2.074 1.00 73.69 83 ASP A C 1
ATOM 677 O O . ASP A 1 83 ? -17.479 13.654 -2.411 1.00 73.69 83 ASP A O 1
ATOM 681 N N . GLU A 1 84 ? -15.793 12.228 -2.812 1.00 69.06 84 GLU A N 1
ATOM 682 C CA . GLU A 1 84 ? -15.371 12.829 -4.090 1.00 69.06 84 GLU A CA 1
ATOM 683 C C . GLU A 1 84 ? -16.406 12.652 -5.211 1.00 69.06 84 GLU A C 1
ATOM 685 O O . GLU A 1 84 ? -16.543 13.526 -6.061 1.00 69.06 84 GLU A O 1
ATOM 690 N N . SER A 1 85 ? -17.165 11.552 -5.210 1.00 65.12 85 SER A N 1
ATOM 691 C CA . SER A 1 85 ? -18.204 11.279 -6.218 1.00 65.12 85 SER A CA 1
ATOM 692 C C . SER A 1 85 ? -19.458 12.149 -6.055 1.00 65.12 85 SER A C 1
ATOM 694 O O . SER A 1 85 ? -20.296 12.202 -6.956 1.00 65.12 85 SER A O 1
ATOM 696 N N . CYS A 1 86 ? -19.625 12.775 -4.886 1.00 56.34 86 CYS A N 1
ATOM 697 C CA . CYS A 1 86 ? -20.772 13.615 -4.541 1.00 56.34 86 CYS A CA 1
ATOM 698 C C . CYS A 1 86 ? -20.525 15.115 -4.821 1.00 56.34 86 CYS A C 1
ATOM 700 O O . CYS A 1 86 ? -21.452 15.919 -4.689 1.00 56.34 86 CYS A O 1
ATOM 702 N N . MET A 1 87 ? -19.293 15.492 -5.190 1.00 51.41 87 MET A N 1
ATOM 703 C CA . MET A 1 87 ? -18.902 16.856 -5.585 1.00 51.41 87 MET A CA 1
ATOM 704 C C . MET A 1 87 ? -18.947 17.034 -7.103 1.00 51.41 87 MET A C 1
ATOM 706 O O . MET A 1 87 ? -19.334 18.145 -7.533 1.00 51.41 87 MET A O 1
#

pLDDT: mean 90.75, std 10.44, range [45.31, 98.25]

Sequence (87 aa):
MEHRRPQYEVYLITLAQNPENQLEIIGANQMLQKTVYRRCPEIIGIACGYGEALELVRQLAEATYKMQKNGDIRRYLGRQQEDESCM

Foldseek 3Di:
DDDDDADPQKWFWFQDPDPVDGIDIDGPRCCNDVVCVVVPHDTPDMDRHPVRVVVVVVVLQVVCCVVPVDRRSVVVVVVVVVVVVVD

Nearest PDB structures (foldseek):
  7qoo-assembly1_L  TM=3.205E-01  e=1.051E+00  Homo sapiens

Solvent-accessible surface area (backbone atoms only — not comparable to full-atom values): 5119 Å² total; per-residue (Å²): 134,89,78,87,74,81,46,79,60,32,30,33,34,22,48,36,90,52,88,90,46,66,62,40,83,41,56,48,46,52,53,73,40,68,68,50,49,76,64,56,55,62,75,79,45,76,24,75,30,70,69,46,41,51,50,52,53,51,49,49,48,50,52,24,29,72,78,68,75,42,83,56,46,63,64,45,53,53,52,54,55,53,58,61,74,74,109

Secondary structure (DSSP, 8-state):
---PPP-TTEEEEEE-SSSS-SEEEEEGGGGGSHHHHHTPPPEEEEEESHHHHHHHHHHHHHHHHHHHSS--HHHHHHHHHHHHHT-

Radius of gyration: 14.52 Å; Cα contacts (8 Å, |Δi|>4): 106; chains: 1; bounding box: 34×28×47 Å